Protein AF-M0QF63-F1 (afdb_monomer_lite)

Radius of gyration: 15.88 Å; chains: 1; bounding box: 36×26×44 Å

pLDDT: mean 94.8, std 3.93, range [77.81, 98.5]

Organism: NCBI:txid1223545

Sequence (107 aa):
MWVGMTATILSVLLHTWGAIVAARQNFGYRLPAISGGYPVRPAQRVKRAQTAGWLLSIVGVLGIGGAVWDTAPWWGLATAAVLFLLVNVVPSLAVTALHNRRELARG

Foldseek 3Di:
DVLLVVLLVLLLVLLLVLLLQLLVQLPLDADDQPDDDRPDHRDPSSVVSLVSSLVSLLSNLCVQLVVCCVPCVPVSVVSSVVSNCCSNRVSNNVSNVVSNVVSVVPD

Secondary structure (DSSP, 8-state):
-HHHHHHHHHHHHHHHHHHHHHHHHTTTSPPPSSSS--SSPPPHHHHHHHHHHHHHHHHHHHHHHGGGTTT-HHHHHHHHHHHHHHHHHHHHHHHHHHHHHHHHTT-

Structure (mmCIF, N/CA/C/O backbone):
data_AF-M0QF63-F1
#
_entry.id   AF-M0QF63-F1
#
loop_
_atom_site.group_PDB
_atom_site.id
_atom_site.type_symbol
_atom_site.label_atom_id
_atom_site.label_alt_id
_atom_site.label_comp_id
_atom_site.label_asym_id
_atom_site.label_entity_id
_atom_site.label_seq_id
_atom_site.pdbx_PDB_ins_code
_atom_site.Cartn_x
_atom_site.Cartn_y
_atom_site.Cartn_z
_atom_site.occupancy
_atom_site.B_iso_or_equiv
_atom_site.auth_seq_id
_atom_site.auth_comp_id
_atom_site.auth_asym_id
_atom_site.auth_atom_id
_atom_site.pdbx_PDB_model_num
ATOM 1 N N . MET A 1 1 ? 16.227 3.267 -10.192 1.00 89.06 1 MET A N 1
ATOM 2 C CA . MET A 1 1 ? 16.192 2.249 -9.118 1.00 89.06 1 MET A CA 1
ATOM 3 C C . MET A 1 1 ? 16.064 2.836 -7.705 1.00 89.06 1 MET A C 1
ATOM 5 O O . MET A 1 1 ? 15.003 2.660 -7.126 1.00 89.06 1 MET A O 1
ATOM 9 N N . TRP A 1 2 ? 17.049 3.565 -7.152 1.00 95.19 2 TRP A N 1
ATOM 10 C CA . TRP A 1 2 ? 16.998 4.078 -5.760 1.00 95.19 2 TRP A CA 1
ATOM 11 C C . TRP A 1 2 ? 15.764 4.926 -5.432 1.00 95.19 2 TRP A C 1
ATOM 13 O O . TRP A 1 2 ? 15.086 4.668 -4.444 1.00 95.19 2 TRP A O 1
ATOM 23 N N . VAL A 1 3 ? 15.419 5.880 -6.302 1.00 96.38 3 VAL A N 1
ATOM 24 C CA . VAL A 1 3 ? 14.196 6.691 -6.160 1.00 96.38 3 VAL A CA 1
ATOM 25 C C . VAL A 1 3 ? 12.948 5.804 -6.094 1.00 96.38 3 VAL A C 1
ATOM 27 O O . VAL A 1 3 ? 12.089 6.012 -5.241 1.00 96.38 3 VAL A O 1
ATOM 30 N N . GLY A 1 4 ? 12.879 4.775 -6.946 1.00 96.56 4 GLY A N 1
ATOM 31 C CA . GLY A 1 4 ? 11.770 3.820 -6.964 1.00 96.56 4 GLY A CA 1
ATOM 32 C C . GLY A 1 4 ? 11.689 2.986 -5.683 1.00 96.56 4 GLY A C 1
ATOM 33 O O . GLY A 1 4 ? 10.607 2.809 -5.128 1.00 96.56 4 GLY A O 1
ATOM 34 N N . MET A 1 5 ? 12.828 2.537 -5.151 1.00 97.25 5 MET A N 1
ATOM 35 C CA . MET A 1 5 ? 12.885 1.825 -3.869 1.00 97.25 5 MET A CA 1
ATOM 36 C C . MET A 1 5 ? 12.397 2.707 -2.715 1.00 97.25 5 MET A C 1
ATOM 38 O O . MET A 1 5 ? 11.511 2.299 -1.967 1.00 97.25 5 MET A O 1
ATOM 42 N N . THR A 1 6 ? 12.902 3.938 -2.607 1.00 98.19 6 THR A N 1
ATOM 43 C CA . THR A 1 6 ? 12.489 4.882 -1.558 1.00 98.19 6 THR A CA 1
ATOM 44 C C . THR A 1 6 ? 10.999 5.209 -1.648 1.00 98.19 6 THR A C 1
ATOM 46 O O . THR A 1 6 ? 10.297 5.160 -0.638 1.00 98.19 6 THR A O 1
ATOM 49 N N . ALA A 1 7 ? 10.486 5.481 -2.853 1.00 98.25 7 ALA A N 1
ATOM 50 C CA . ALA A 1 7 ? 9.062 5.731 -3.069 1.00 98.25 7 ALA A CA 1
ATOM 51 C C . ALA A 1 7 ? 8.203 4.515 -2.683 1.00 98.25 7 ALA A C 1
ATOM 53 O O . ALA A 1 7 ? 7.177 4.671 -2.023 1.00 98.25 7 ALA A O 1
ATOM 54 N N . THR A 1 8 ? 8.656 3.302 -3.012 1.00 98.06 8 THR A N 1
ATOM 55 C CA . THR A 1 8 ? 7.976 2.051 -2.647 1.00 98.06 8 THR A CA 1
ATOM 56 C C . THR A 1 8 ? 7.909 1.865 -1.131 1.00 98.06 8 THR A C 1
ATOM 58 O O . THR A 1 8 ? 6.840 1.580 -0.595 1.00 98.06 8 THR A O 1
ATOM 61 N N . ILE A 1 9 ? 9.018 2.086 -0.417 1.00 98.38 9 ILE A N 1
ATOM 62 C CA . ILE A 1 9 ? 9.059 1.989 1.051 1.00 98.38 9 ILE A CA 1
ATOM 63 C C . ILE A 1 9 ? 8.094 3.001 1.677 1.00 98.38 9 ILE A C 1
ATOM 65 O O . ILE A 1 9 ? 7.267 2.635 2.513 1.00 98.38 9 ILE A O 1
ATOM 69 N N . LEU A 1 10 ? 8.151 4.265 1.248 1.00 98.50 10 LEU A N 1
ATOM 70 C CA . LEU A 1 10 ? 7.254 5.308 1.750 1.00 98.50 10 LEU A CA 1
ATOM 71 C C . LEU A 1 10 ? 5.783 4.996 1.451 1.00 98.50 10 LEU A C 1
ATOM 73 O O . LEU A 1 10 ? 4.927 5.210 2.308 1.00 98.50 10 LEU A O 1
ATOM 77 N N . SER A 1 11 ? 5.489 4.446 0.272 1.00 98.38 11 SER A N 1
ATOM 78 C CA . SER A 1 11 ? 4.147 3.998 -0.096 1.00 98.38 11 SER A CA 1
ATOM 79 C C . SER A 1 11 ? 3.620 2.937 0.874 1.00 98.38 11 SER A C 1
ATOM 81 O O . SER A 1 11 ? 2.556 3.123 1.470 1.00 98.38 11 SER A O 1
ATOM 83 N N . VAL A 1 12 ? 4.403 1.881 1.130 1.00 98.50 12 VAL A N 1
ATOM 84 C CA . VAL A 1 12 ? 4.049 0.826 2.094 1.00 98.50 12 VAL A CA 1
ATOM 85 C C . VAL A 1 12 ? 3.812 1.409 3.487 1.00 98.50 12 VAL A C 1
ATOM 87 O O . VAL A 1 12 ? 2.820 1.063 4.134 1.00 98.50 12 VAL A O 1
ATOM 90 N N . LEU A 1 13 ? 4.676 2.318 3.948 1.00 98.50 13 LEU A N 1
ATOM 91 C CA . LEU A 1 13 ? 4.530 2.963 5.255 1.00 98.50 13 LEU A CA 1
ATOM 92 C C . LEU A 1 13 ? 3.233 3.774 5.349 1.00 98.50 13 LEU A C 1
ATOM 94 O O . LEU A 1 13 ? 2.529 3.677 6.354 1.00 98.50 13 LEU A O 1
ATOM 98 N N . LEU A 1 14 ? 2.879 4.530 4.308 1.00 98.44 14 LEU A N 1
ATOM 99 C CA . LEU A 1 14 ? 1.655 5.333 4.279 1.00 98.44 14 LEU A CA 1
ATOM 100 C C . LEU A 1 14 ? 0.388 4.476 4.218 1.00 98.44 14 LEU A C 1
ATOM 102 O O . LEU A 1 14 ? -0.556 4.752 4.963 1.00 98.44 14 LEU A O 1
ATOM 106 N N . HIS A 1 15 ? 0.370 3.422 3.396 1.00 98.06 15 HIS A N 1
ATOM 107 C CA . HIS A 1 15 ? -0.742 2.469 3.356 1.00 98.06 15 HIS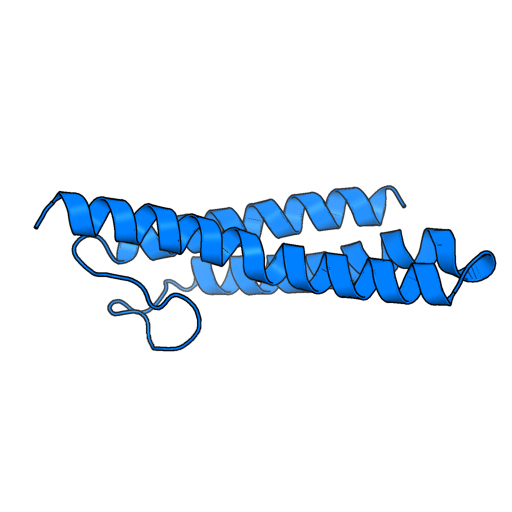 A CA 1
ATOM 108 C C . HIS A 1 15 ? -0.918 1.772 4.709 1.00 98.06 15 HIS A C 1
ATOM 110 O O . HIS A 1 15 ? -2.031 1.718 5.238 1.00 98.06 15 HIS A O 1
ATOM 116 N N . THR A 1 16 ? 0.184 1.318 5.316 1.00 98.38 16 THR A N 1
ATOM 117 C CA . THR A 1 16 ? 0.181 0.681 6.641 1.00 98.38 16 THR A CA 1
ATOM 118 C C . THR A 1 16 ? -0.325 1.641 7.712 1.00 98.38 16 THR A C 1
ATOM 120 O O . THR A 1 16 ? -1.234 1.308 8.471 1.00 98.38 16 THR A O 1
ATOM 123 N N . TRP A 1 17 ? 0.217 2.860 7.765 1.00 98.38 17 TRP A N 1
ATOM 124 C CA . TRP A 1 17 ? -0.192 3.872 8.736 1.00 98.38 17 TRP A CA 1
ATOM 125 C C . TRP A 1 17 ? -1.667 4.246 8.572 1.00 98.38 17 TRP A C 1
ATOM 127 O O . TRP A 1 17 ? -2.413 4.263 9.553 1.00 98.38 17 TRP A O 1
ATOM 137 N N . GLY A 1 18 ? -2.114 4.480 7.335 1.00 96.94 18 GLY A N 1
ATOM 138 C CA . GLY A 1 18 ? -3.510 4.769 7.025 1.00 96.94 18 GLY A CA 1
ATOM 139 C C . GLY A 1 18 ? -4.441 3.646 7.483 1.00 96.94 18 GLY A C 1
ATOM 140 O O . GLY A 1 18 ? -5.451 3.920 8.134 1.00 96.94 18 GLY A O 1
ATOM 141 N N . ALA A 1 19 ? -4.078 2.391 7.212 1.00 96.31 19 ALA A N 1
ATOM 142 C CA . ALA A 1 19 ? -4.836 1.222 7.648 1.00 96.31 19 ALA A CA 1
ATOM 143 C C . ALA A 1 19 ? -4.874 1.087 9.180 1.00 96.31 19 ALA A C 1
ATOM 145 O O . ALA A 1 19 ? -5.937 0.834 9.742 1.00 96.31 19 ALA A O 1
ATOM 146 N N . ILE A 1 20 ? -3.757 1.328 9.880 1.00 97.25 20 ILE A N 1
ATOM 147 C CA . ILE A 1 20 ? -3.703 1.293 11.353 1.00 97.25 20 ILE A CA 1
ATOM 148 C C . ILE A 1 20 ? -4.615 2.364 11.953 1.00 97.25 20 ILE A C 1
ATOM 150 O O . ILE A 1 20 ? -5.357 2.089 12.896 1.00 97.25 20 ILE A O 1
ATOM 154 N N . VAL A 1 21 ? -4.575 3.589 11.423 1.00 96.44 21 VAL A N 1
ATOM 155 C CA . VAL A 1 21 ? -5.437 4.677 11.898 1.00 96.44 21 VAL A CA 1
ATOM 156 C C . VAL A 1 21 ? -6.907 4.345 11.647 1.00 96.44 21 VAL A C 1
ATOM 158 O O . VAL A 1 21 ? -7.717 4.531 12.553 1.00 96.44 21 VAL A O 1
ATOM 161 N N . ALA A 1 22 ? -7.252 3.816 10.471 1.00 95.38 22 ALA A N 1
ATOM 162 C CA . ALA A 1 22 ? -8.615 3.388 10.167 1.00 95.38 22 ALA A CA 1
ATOM 163 C C . ALA A 1 22 ? -9.091 2.271 11.111 1.00 95.38 22 ALA A C 1
ATOM 165 O O . ALA A 1 22 ? -10.205 2.342 11.626 1.00 95.38 22 ALA A O 1
ATOM 166 N N . ALA A 1 23 ? -8.240 1.284 11.399 1.00 95.19 23 ALA A N 1
ATOM 167 C CA . ALA A 1 23 ? -8.557 0.198 12.320 1.00 95.19 23 ALA A CA 1
ATOM 168 C C . ALA A 1 23 ? -8.786 0.689 13.751 1.00 95.19 23 ALA A C 1
ATOM 170 O O . ALA A 1 23 ? -9.791 0.350 14.369 1.00 95.19 23 ALA A O 1
ATOM 171 N N . ARG A 1 24 ? -7.926 1.584 14.249 1.00 94.75 24 ARG A N 1
ATOM 172 C CA . ARG A 1 24 ? -8.109 2.217 15.566 1.00 94.75 24 ARG A CA 1
ATOM 173 C C . ARG A 1 24 ? -9.411 3.013 15.663 1.00 94.75 24 ARG A C 1
ATOM 175 O O . ARG A 1 24 ? -10.021 3.039 16.723 1.00 94.75 24 ARG A O 1
ATOM 182 N N . GLN A 1 25 ? -9.839 3.650 14.574 1.00 94.56 25 GLN A N 1
ATOM 183 C CA . GLN A 1 25 ? -11.110 4.383 14.515 1.00 94.56 25 GLN A CA 1
ATOM 184 C C . GLN A 1 25 ? -12.343 3.472 14.511 1.00 94.56 25 GLN A C 1
ATOM 186 O O . GLN A 1 25 ? -13.438 3.950 14.779 1.00 94.56 25 GLN A O 1
ATOM 191 N N . ASN A 1 26 ? -12.169 2.185 14.217 1.00 94.56 26 ASN A N 1
ATOM 192 C CA . ASN A 1 26 ? -13.232 1.185 14.149 1.00 94.56 26 ASN A CA 1
ATOM 193 C C . ASN A 1 26 ? -13.058 0.113 15.238 1.00 94.56 26 ASN A C 1
ATOM 195 O O . ASN A 1 26 ? -13.403 -1.050 15.038 1.00 94.56 26 ASN A O 1
ATOM 199 N N . PHE A 1 27 ? -12.492 0.485 16.387 1.00 92.25 27 PHE A N 1
ATOM 200 C CA . PHE A 1 27 ? -12.409 -0.410 17.538 1.00 92.25 27 PHE A CA 1
ATOM 201 C C . PHE A 1 27 ? -13.807 -0.892 17.951 1.00 92.25 27 PHE A C 1
ATOM 203 O O . PHE A 1 27 ? -14.749 -0.100 17.968 1.00 92.25 27 PHE A O 1
ATOM 210 N N . GLY A 1 28 ? -13.944 -2.184 18.262 1.00 92.00 28 GLY A N 1
ATOM 211 C CA . GLY A 1 28 ? -15.237 -2.811 18.559 1.00 92.00 28 GLY A CA 1
ATOM 212 C C . GLY A 1 28 ? -16.066 -3.187 17.325 1.00 92.00 28 GLY A C 1
ATOM 213 O O . GLY A 1 28 ? -17.121 -3.798 17.466 1.00 92.00 28 GLY A O 1
ATOM 214 N N . TYR A 1 29 ? -15.589 -2.881 16.115 1.00 92.00 29 TYR A N 1
ATOM 215 C CA . TYR A 1 29 ? -16.217 -3.300 14.865 1.00 92.00 29 TYR A CA 1
ATOM 216 C C . TYR A 1 29 ? -15.237 -4.072 13.982 1.00 92.00 29 TYR A C 1
ATOM 218 O O . TYR A 1 29 ? -14.033 -3.799 13.949 1.00 92.00 29 TYR A O 1
ATOM 226 N N . ARG A 1 30 ? -15.767 -5.018 13.201 1.00 93.12 30 ARG A N 1
ATOM 227 C CA . ARG A 1 30 ? -14.998 -5.669 12.136 1.00 93.12 30 ARG A CA 1
ATOM 228 C C . ARG A 1 30 ? -14.915 -4.764 10.915 1.00 93.12 30 ARG A C 1
ATOM 230 O O . ARG A 1 30 ? -15.876 -4.091 10.550 1.00 93.12 30 ARG A O 1
ATOM 237 N N . LEU A 1 31 ? -13.761 -4.793 10.266 1.00 93.44 31 LEU A N 1
ATOM 238 C CA . LEU A 1 31 ? -13.506 -4.081 9.024 1.00 93.44 31 LEU A CA 1
ATOM 239 C C . LEU A 1 31 ? -13.782 -4.972 7.807 1.00 93.44 31 LEU A C 1
ATOM 241 O O . LEU A 1 31 ? -13.463 -6.167 7.851 1.00 93.44 31 LEU A O 1
ATOM 245 N N . PRO A 1 32 ? -14.293 -4.408 6.698 1.00 90.56 32 PRO A N 1
ATOM 246 C CA . PRO A 1 32 ? -14.349 -5.116 5.426 1.00 90.56 32 PRO A CA 1
ATOM 247 C C . PRO A 1 32 ? -12.931 -5.421 4.923 1.00 90.56 32 PRO A C 1
ATOM 249 O O . PRO A 1 32 ? -12.069 -4.545 4.907 1.00 90.56 32 PRO A O 1
ATOM 252 N N . ALA A 1 33 ? -12.683 -6.667 4.511 1.00 85.56 33 ALA A N 1
ATOM 253 C CA . ALA A 1 33 ? -11.364 -7.082 4.029 1.00 85.56 33 ALA A CA 1
ATOM 254 C C . ALA A 1 33 ? -11.080 -6.609 2.595 1.00 85.56 33 ALA A C 1
ATOM 256 O O . ALA A 1 33 ? -9.971 -6.179 2.308 1.00 85.56 33 ALA A O 1
ATOM 257 N N . ILE A 1 34 ? -12.072 -6.684 1.702 1.00 79.81 34 ILE A N 1
ATOM 258 C CA . ILE A 1 34 ? -11.891 -6.411 0.265 1.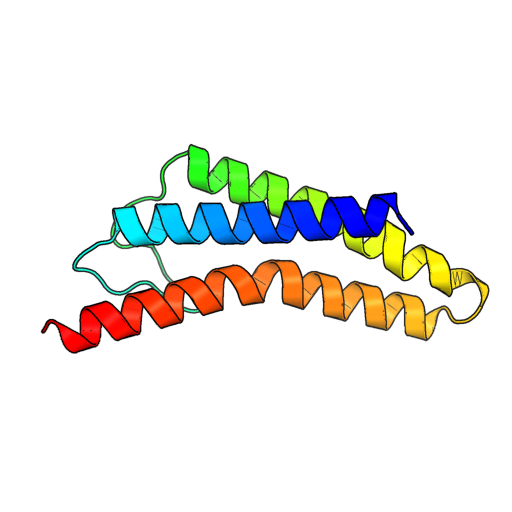00 79.81 34 ILE A CA 1
ATOM 259 C C . ILE A 1 34 ? -12.838 -5.305 -0.197 1.00 79.81 34 ILE A C 1
ATOM 261 O O . ILE A 1 34 ? -12.406 -4.317 -0.783 1.00 79.81 34 ILE A O 1
ATOM 265 N N . SER A 1 35 ? -14.131 -5.457 0.083 1.00 83.56 35 SER A N 1
ATOM 266 C CA . SER A 1 35 ? -15.171 -4.518 -0.325 1.00 83.56 35 SER A CA 1
ATOM 267 C C . SER A 1 35 ? -16.160 -4.272 0.812 1.00 83.56 35 SER A C 1
ATOM 269 O O . SER A 1 35 ? -16.353 -5.119 1.685 1.00 83.56 35 SER A O 1
ATOM 271 N N . GLY A 1 36 ? -16.766 -3.084 0.812 1.00 84.25 36 GLY A N 1
ATOM 272 C CA . GLY A 1 36 ? -17.709 -2.640 1.838 1.00 84.25 36 GLY A CA 1
ATOM 273 C C . GLY A 1 36 ? -17.330 -1.290 2.444 1.00 84.25 36 GLY A C 1
ATOM 274 O O . GLY A 1 36 ? -16.197 -0.822 2.329 1.00 84.25 36 GLY A O 1
ATOM 275 N N . GLY A 1 37 ? -18.303 -0.641 3.080 1.00 86.12 37 GLY A N 1
ATOM 276 C CA . GLY A 1 37 ? -18.071 0.594 3.823 1.00 86.12 37 GLY A CA 1
ATOM 277 C C . GLY A 1 37 ? -17.427 0.316 5.179 1.00 86.12 37 GLY A C 1
ATOM 278 O O . GLY A 1 37 ? -17.756 -0.666 5.842 1.00 86.12 37 GLY A O 1
ATOM 279 N N . TYR A 1 38 ? -16.533 1.204 5.614 1.00 87.69 38 TYR A N 1
ATOM 280 C CA . TYR A 1 38 ? -16.108 1.214 7.011 1.00 87.69 38 TYR A CA 1
ATOM 281 C C . TYR A 1 38 ? -17.307 1.566 7.910 1.00 87.69 38 TYR A C 1
ATOM 283 O O . TYR A 1 38 ? -18.032 2.507 7.569 1.00 87.69 38 TYR A O 1
ATOM 291 N N . PRO A 1 39 ? -17.489 0.884 9.059 1.00 89.25 39 PRO A N 1
ATOM 292 C CA . PRO A 1 39 ? -18.510 1.238 10.050 1.00 89.25 39 PRO A CA 1
ATOM 293 C C . PRO A 1 39 ? -18.425 2.709 10.481 1.00 89.25 39 PRO A C 1
ATOM 295 O O . PRO A 1 39 ? -19.432 3.409 10.562 1.00 89.25 39 PRO A O 1
ATOM 298 N N . VAL A 1 40 ? -17.200 3.202 10.679 1.00 91.62 40 VAL A N 1
ATOM 299 C CA . VAL A 1 40 ? -16.888 4.606 10.947 1.00 91.62 40 VAL A CA 1
ATOM 300 C C . VAL A 1 40 ? -16.194 5.212 9.733 1.00 91.62 40 VAL A C 1
ATOM 302 O O . VAL A 1 40 ? -15.188 4.690 9.245 1.00 91.62 40 VAL A O 1
ATOM 305 N N . ARG A 1 41 ? -16.701 6.359 9.258 1.00 90.00 41 ARG A N 1
ATOM 306 C CA . ARG A 1 41 ? -16.122 7.072 8.109 1.00 90.00 41 ARG A CA 1
ATOM 307 C C . ARG A 1 41 ? -14.632 7.376 8.350 1.00 90.00 41 ARG A C 1
ATOM 309 O O . ARG A 1 41 ? -14.308 8.012 9.355 1.00 90.00 41 ARG A O 1
ATOM 316 N N . PRO A 1 42 ? -13.727 7.005 7.422 1.00 88.50 42 PRO A N 1
ATOM 317 C CA . PRO A 1 42 ? -12.302 7.268 7.584 1.00 88.50 42 PRO A CA 1
ATOM 318 C C . PRO A 1 42 ? -12.012 8.765 7.683 1.00 88.50 42 PRO A C 1
ATOM 320 O O . PRO A 1 42 ? -12.498 9.556 6.866 1.00 88.50 42 PRO A O 1
ATOM 323 N N . ALA A 1 43 ? -11.170 9.154 8.643 1.00 92.19 43 ALA A N 1
ATOM 324 C CA . ALA A 1 43 ? -10.732 10.542 8.757 1.00 92.19 43 ALA A CA 1
ATOM 325 C C . ALA A 1 43 ? -9.978 11.009 7.502 1.00 92.19 43 ALA A C 1
ATOM 327 O O . ALA A 1 43 ? -9.290 10.231 6.839 1.00 92.19 43 ALA A O 1
ATOM 328 N N . GLN A 1 44 ? -10.017 12.315 7.225 1.00 95.56 44 GLN A N 1
ATOM 329 C CA . GLN A 1 44 ? -9.376 12.896 6.039 1.00 95.56 44 GLN A CA 1
ATOM 330 C C . GLN A 1 44 ? -7.878 12.574 5.942 1.00 95.56 44 GLN A C 1
ATOM 332 O O . GLN A 1 44 ? -7.356 12.361 4.851 1.00 95.56 44 GLN A O 1
ATOM 337 N N . ARG A 1 45 ? -7.186 12.471 7.084 1.00 94.12 45 ARG A N 1
ATOM 338 C CA . ARG A 1 45 ? -5.775 12.061 7.141 1.00 94.12 45 ARG A CA 1
ATOM 339 C C . ARG A 1 45 ? -5.531 10.644 6.609 1.00 94.12 45 ARG A C 1
ATOM 341 O O . ARG A 1 45 ? -4.515 10.425 5.964 1.00 94.12 45 ARG A O 1
ATOM 348 N N . VAL A 1 46 ? -6.468 9.713 6.825 1.00 94.88 46 VAL A N 1
ATOM 349 C CA . VAL A 1 46 ? -6.392 8.348 6.279 1.00 94.88 46 VAL A CA 1
ATOM 350 C C . VAL A 1 46 ? -6.488 8.416 4.764 1.00 94.88 46 VAL A C 1
ATOM 352 O O . VAL A 1 46 ? -5.629 7.876 4.081 1.00 94.88 46 VAL A O 1
ATOM 355 N N . LYS A 1 47 ? -7.476 9.151 4.236 1.00 94.88 47 LYS A N 1
ATOM 356 C CA . LYS A 1 47 ? -7.639 9.332 2.788 1.00 94.88 47 LYS A CA 1
ATOM 357 C C . LYS A 1 47 ? -6.388 9.938 2.154 1.00 94.88 47 LYS A C 1
ATOM 359 O O . LYS A 1 47 ? -5.882 9.392 1.186 1.00 94.88 47 LYS A O 1
ATOM 364 N N . ARG A 1 48 ? -5.841 11.007 2.746 1.00 97.31 48 ARG A N 1
ATOM 365 C CA . ARG A 1 48 ? -4.607 11.651 2.266 1.00 97.31 48 ARG A CA 1
ATOM 366 C C . ARG A 1 48 ? -3.415 10.698 2.262 1.00 97.31 48 ARG A C 1
ATOM 368 O O . ARG A 1 48 ? -2.689 10.673 1.278 1.00 97.31 48 ARG A O 1
ATOM 375 N N . ALA A 1 49 ? -3.229 9.908 3.321 1.00 96.56 49 ALA A N 1
ATOM 376 C CA . ALA A 1 49 ? -2.152 8.922 3.366 1.00 96.56 49 ALA A CA 1
ATOM 377 C C . ALA A 1 49 ? -2.330 7.824 2.312 1.00 96.56 49 ALA A C 1
ATOM 379 O O . ALA A 1 49 ? -1.363 7.483 1.645 1.00 96.56 49 ALA A O 1
ATOM 380 N N . GLN A 1 50 ? -3.553 7.326 2.105 1.00 96.19 50 GLN A N 1
ATOM 381 C CA . GLN A 1 50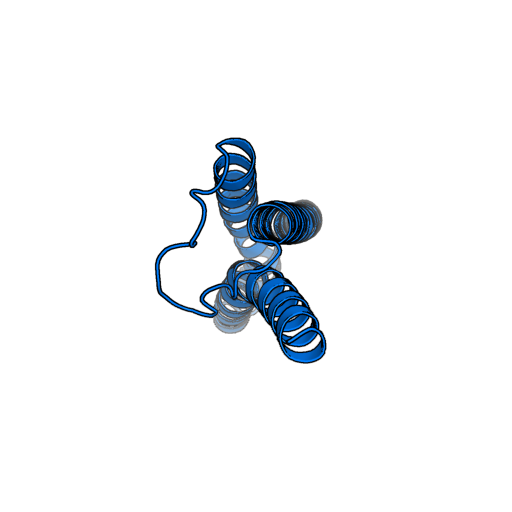 ? -3.837 6.332 1.065 1.00 96.19 50 GLN A CA 1
ATOM 382 C C . GLN A 1 50 ? -3.583 6.895 -0.341 1.00 96.19 50 GLN A C 1
ATOM 384 O O . GLN A 1 50 ? -2.936 6.240 -1.150 1.00 96.19 50 GLN A O 1
ATOM 389 N N . THR A 1 51 ? -4.012 8.130 -0.624 1.00 97.88 51 THR A N 1
ATOM 390 C CA . THR A 1 51 ? -3.734 8.803 -1.904 1.00 97.88 51 THR A CA 1
ATOM 391 C C . THR A 1 51 ? -2.237 9.040 -2.104 1.00 97.88 51 THR A C 1
ATOM 393 O O . THR A 1 51 ? -1.714 8.748 -3.175 1.00 97.88 51 THR A O 1
ATOM 396 N N . ALA A 1 52 ? -1.526 9.537 -1.090 1.00 98.25 52 ALA A N 1
ATOM 397 C CA . ALA A 1 52 ? -0.085 9.758 -1.178 1.00 98.25 52 ALA A CA 1
ATOM 398 C C . ALA A 1 52 ? 0.683 8.436 -1.351 1.00 98.25 52 ALA A C 1
ATOM 400 O O . ALA A 1 52 ? 1.583 8.360 -2.184 1.00 98.25 52 ALA A O 1
ATOM 401 N N . GLY A 1 53 ? 0.287 7.385 -0.626 1.00 98.06 53 GLY A N 1
ATOM 402 C CA . GLY A 1 53 ? 0.823 6.037 -0.789 1.00 98.06 53 GLY A CA 1
ATOM 403 C C . GLY A 1 53 ? 0.604 5.506 -2.203 1.00 98.06 53 GLY A C 1
ATOM 404 O O . GLY A 1 53 ? 1.559 5.065 -2.839 1.00 98.06 53 GLY A O 1
ATOM 405 N N . TRP A 1 54 ? -0.608 5.656 -2.739 1.00 98.19 54 TRP A N 1
ATOM 406 C CA . TRP A 1 54 ? -0.942 5.247 -4.101 1.00 98.19 54 TRP A CA 1
ATOM 407 C C . TRP A 1 54 ? -0.087 5.978 -5.146 1.00 98.19 54 TRP A C 1
ATOM 409 O O . TRP A 1 54 ? 0.533 5.328 -5.986 1.00 98.19 54 TRP A O 1
ATOM 419 N N . LEU A 1 55 ? 0.046 7.307 -5.053 1.00 98.44 55 LEU A N 1
ATOM 420 C CA . LEU A 1 55 ? 0.897 8.092 -5.958 1.00 98.44 55 LEU A CA 1
ATOM 421 C C . LEU A 1 55 ? 2.368 7.661 -5.888 1.00 98.44 55 LEU A C 1
ATOM 423 O O . LEU A 1 55 ? 3.017 7.484 -6.918 1.00 98.44 55 LEU A O 1
ATOM 427 N N . LEU A 1 56 ? 2.893 7.443 -4.681 1.00 98.44 56 LEU A N 1
ATOM 428 C CA . LEU A 1 56 ? 4.260 6.957 -4.496 1.00 98.44 56 LEU A CA 1
ATOM 429 C C . LEU A 1 56 ? 4.450 5.532 -5.020 1.00 98.44 56 LEU A C 1
ATOM 431 O O . LEU A 1 56 ? 5.534 5.219 -5.507 1.00 98.44 56 LEU A O 1
ATOM 435 N N . SER A 1 57 ? 3.417 4.685 -4.981 1.00 98.19 57 SER A N 1
ATOM 436 C CA . SER A 1 57 ? 3.486 3.344 -5.565 1.00 98.19 57 SER A CA 1
ATOM 437 C C . SER A 1 57 ? 3.711 3.409 -7.078 1.00 98.19 57 SER A C 1
ATOM 439 O O . SER A 1 57 ? 4.529 2.652 -7.587 1.00 98.19 57 SER A O 1
ATOM 441 N N . ILE A 1 58 ? 3.094 4.370 -7.781 1.00 98.00 58 ILE A N 1
ATOM 442 C CA . ILE A 1 58 ? 3.299 4.589 -9.224 1.00 98.00 58 ILE A CA 1
ATOM 443 C C . ILE A 1 58 ? 4.758 4.966 -9.500 1.00 98.00 58 ILE A C 1
ATOM 445 O O . ILE A 1 58 ? 5.414 4.359 -10.345 1.00 98.00 58 ILE A O 1
ATOM 449 N N . VAL A 1 59 ? 5.295 5.929 -8.745 1.00 98.12 59 VAL A N 1
ATOM 450 C CA . VAL A 1 59 ? 6.710 6.327 -8.849 1.00 98.12 59 VAL A CA 1
ATOM 451 C C . VAL A 1 59 ? 7.632 5.139 -8.555 1.00 98.12 59 VAL A C 1
ATOM 453 O O . VAL A 1 59 ? 8.624 4.925 -9.253 1.00 98.12 59 VAL A O 1
ATOM 456 N N . GLY A 1 60 ? 7.285 4.341 -7.544 1.00 97.44 60 GLY A N 1
ATOM 457 C CA . GLY A 1 60 ? 8.013 3.147 -7.137 1.00 97.44 60 GLY A CA 1
ATOM 458 C C . GLY A 1 60 ? 8.122 2.110 -8.247 1.00 97.44 60 GLY A C 1
ATOM 459 O O . GLY A 1 60 ? 9.228 1.720 -8.628 1.00 97.44 60 GLY A O 1
ATOM 460 N N . VAL A 1 61 ? 6.981 1.705 -8.808 1.00 97.25 61 VAL A N 1
ATOM 461 C CA . VAL A 1 61 ? 6.924 0.641 -9.816 1.00 97.25 61 VAL A CA 1
ATOM 462 C C . VAL A 1 61 ? 7.533 1.061 -11.143 1.00 97.25 61 VAL A C 1
ATOM 464 O O . VAL A 1 61 ? 8.228 0.255 -11.752 1.00 97.25 61 VAL A O 1
ATOM 467 N N . LEU A 1 62 ? 7.375 2.324 -11.554 1.00 96.00 62 LEU A N 1
ATOM 468 C CA . LEU A 1 62 ? 8.058 2.849 -12.738 1.00 96.00 62 LEU A CA 1
ATOM 469 C C . LEU A 1 62 ? 9.575 2.907 -12.522 1.00 96.00 62 LEU A C 1
ATOM 471 O O . LEU A 1 62 ? 10.342 2.517 -13.397 1.00 96.00 62 LEU A O 1
ATOM 475 N N . GLY A 1 63 ? 10.025 3.334 -11.339 1.00 95.94 63 GLY A N 1
ATOM 476 C CA . GLY A 1 63 ? 11.450 3.439 -11.025 1.00 95.94 63 GLY A CA 1
ATOM 477 C C . GLY A 1 63 ? 12.175 2.096 -10.860 1.00 95.94 63 GLY A C 1
ATOM 478 O O . GLY A 1 63 ? 13.399 2.052 -11.037 1.00 95.94 63 GLY A O 1
ATOM 479 N N . ILE A 1 64 ? 11.454 1.030 -10.492 1.00 94.56 64 ILE A N 1
ATOM 480 C CA . ILE A 1 64 ? 11.979 -0.340 -10.372 1.00 94.56 64 ILE A CA 1
ATOM 481 C C . ILE A 1 64 ? 11.814 -1.098 -11.693 1.00 94.56 64 ILE A C 1
ATOM 483 O O . ILE A 1 64 ? 12.800 -1.600 -12.221 1.00 94.56 64 ILE A O 1
ATOM 487 N N . GLY A 1 65 ? 10.604 -1.138 -12.259 1.00 93.00 65 GLY A N 1
ATOM 488 C CA . GLY A 1 65 ? 10.331 -1.810 -13.533 1.00 93.00 65 GLY A CA 1
ATOM 489 C C . GLY A 1 65 ? 11.112 -1.199 -14.696 1.00 93.00 65 GLY A C 1
ATOM 490 O O . GLY A 1 65 ? 11.646 -1.927 -15.526 1.00 93.00 65 GLY A O 1
ATOM 491 N N . GLY A 1 66 ? 11.279 0.128 -14.699 1.00 93.75 66 GLY A N 1
ATOM 492 C CA . GLY A 1 66 ? 12.104 0.831 -15.680 1.00 93.75 66 GLY A CA 1
ATOM 493 C C . GLY A 1 66 ? 13.584 0.440 -15.632 1.00 93.75 66 GLY A C 1
ATOM 494 O O . GLY A 1 66 ? 14.249 0.466 -16.657 1.00 93.75 66 GLY A O 1
ATOM 495 N N . ALA A 1 67 ? 14.107 0.010 -14.477 1.00 92.94 67 ALA A N 1
ATOM 496 C CA . ALA A 1 67 ? 15.519 -0.365 -14.347 1.00 92.94 67 ALA A CA 1
ATOM 497 C C . ALA A 1 67 ? 15.881 -1.666 -15.088 1.00 92.94 67 ALA A C 1
ATOM 499 O O . ALA A 1 67 ? 17.054 -1.915 -15.344 1.00 92.94 67 ALA A O 1
ATOM 500 N N . VAL A 1 68 ? 14.886 -2.492 -15.412 1.00 91.31 68 VAL A N 1
ATOM 501 C CA . VAL A 1 68 ? 15.052 -3.760 -16.141 1.00 91.31 68 VAL A CA 1
ATOM 502 C C . VAL A 1 68 ? 14.358 -3.730 -17.507 1.00 91.31 68 VAL A C 1
ATOM 504 O O . VAL A 1 68 ? 14.309 -4.742 -18.199 1.00 91.31 68 VAL A O 1
ATOM 507 N N . TRP A 1 69 ? 13.809 -2.578 -17.899 1.00 93.44 69 TRP A N 1
ATOM 508 C CA . TRP A 1 69 ? 13.007 -2.439 -19.111 1.00 93.44 69 TRP A CA 1
ATOM 509 C C . TRP A 1 69 ? 13.828 -2.670 -20.382 1.00 93.44 69 TRP A C 1
ATOM 511 O O . TRP A 1 69 ? 13.410 -3.440 -21.242 1.00 93.44 69 TRP A O 1
ATOM 521 N N . ASP A 1 70 ? 15.013 -2.061 -20.465 1.00 92.62 70 ASP A N 1
ATOM 522 C CA . ASP A 1 70 ? 15.849 -2.097 -21.672 1.00 92.62 70 ASP A CA 1
ATOM 523 C C . ASP A 1 70 ? 16.457 -3.482 -21.936 1.00 92.62 70 ASP A C 1
ATOM 525 O O . ASP A 1 70 ? 16.731 -3.839 -23.079 1.00 92.62 70 ASP A O 1
ATOM 529 N N . THR A 1 71 ? 16.661 -4.279 -20.885 1.00 94.25 71 THR A N 1
ATOM 530 C CA . THR A 1 71 ? 17.254 -5.620 -20.985 1.00 94.25 71 THR A CA 1
ATOM 531 C C . THR A 1 71 ? 16.207 -6.726 -21.042 1.00 94.25 71 THR A C 1
ATOM 533 O O . THR A 1 71 ? 16.438 -7.767 -21.655 1.00 94.25 71 THR A O 1
ATOM 536 N N . ALA A 1 72 ? 15.059 -6.529 -20.395 1.00 94.94 72 ALA A N 1
ATOM 537 C CA . ALA A 1 72 ? 14.048 -7.555 -20.209 1.00 94.94 72 ALA A CA 1
ATOM 538 C C . ALA A 1 72 ? 12.650 -6.929 -20.011 1.00 94.94 72 ALA A C 1
ATOM 540 O O . ALA A 1 72 ? 12.095 -6.968 -18.907 1.00 94.94 72 ALA A O 1
ATOM 541 N N . PRO A 1 73 ? 12.027 -6.385 -21.071 1.00 94.31 73 PRO A N 1
ATOM 542 C CA . PRO A 1 73 ? 10.821 -5.560 -20.954 1.00 94.31 73 PRO A CA 1
ATOM 543 C C . PRO A 1 73 ? 9.636 -6.308 -20.331 1.00 94.31 73 PRO A C 1
ATOM 545 O O . PRO A 1 73 ? 8.917 -5.757 -19.497 1.00 94.31 73 PRO A O 1
ATOM 548 N N . TRP A 1 74 ? 9.468 -7.597 -20.649 1.00 96.81 74 TRP A N 1
ATOM 549 C CA . TRP A 1 74 ? 8.420 -8.425 -20.043 1.00 96.81 74 TRP A CA 1
ATOM 550 C C . TRP A 1 74 ? 8.625 -8.643 -18.544 1.00 96.81 74 TRP A C 1
ATOM 552 O O . TRP A 1 74 ? 7.659 -8.604 -17.783 1.00 96.81 74 TRP A O 1
ATOM 562 N N . TRP A 1 75 ? 9.875 -8.796 -18.101 1.00 95.50 75 TRP A N 1
ATOM 563 C CA . TRP A 1 75 ? 10.198 -8.875 -16.678 1.00 95.50 75 TRP A CA 1
ATOM 564 C C . TRP A 1 75 ? 10.006 -7.529 -15.978 1.00 95.50 75 TRP A C 1
ATOM 566 O O . TRP A 1 75 ? 9.510 -7.508 -14.852 1.00 95.50 75 TRP A O 1
ATOM 576 N N . GLY A 1 76 ? 10.313 -6.411 -16.641 1.00 95.00 76 GLY A N 1
ATOM 577 C CA . GLY A 1 76 ? 10.010 -5.072 -16.131 1.00 95.00 76 GLY A CA 1
ATOM 578 C C . GLY A 1 76 ? 8.519 -4.842 -15.928 1.00 95.00 76 GLY A C 1
ATOM 579 O O . GLY A 1 76 ? 8.108 -4.407 -14.850 1.00 95.00 76 GLY A O 1
ATOM 580 N N . LEU A 1 77 ? 7.702 -5.218 -16.914 1.00 96.06 77 LEU A N 1
ATOM 581 C CA . LEU A 1 77 ? 6.247 -5.132 -16.823 1.00 96.06 77 LEU A CA 1
ATOM 582 C C . LEU A 1 77 ? 5.689 -6.029 -15.708 1.00 96.06 77 LEU A C 1
ATOM 584 O O . LEU A 1 77 ? 4.914 -5.560 -14.875 1.00 96.06 77 LEU A O 1
ATOM 588 N N . ALA A 1 78 ? 6.109 -7.298 -15.658 1.00 96.31 78 ALA A N 1
ATOM 589 C CA . ALA A 1 78 ? 5.672 -8.242 -14.631 1.00 96.31 78 ALA A CA 1
ATOM 590 C C . ALA A 1 78 ? 6.056 -7.762 -13.222 1.00 96.31 78 ALA A C 1
ATOM 592 O O . ALA A 1 78 ? 5.226 -7.770 -12.312 1.00 96.31 78 ALA A O 1
ATOM 593 N N . THR A 1 79 ? 7.287 -7.273 -13.054 1.00 94.19 79 THR A N 1
ATOM 594 C CA . THR A 1 79 ? 7.783 -6.730 -11.783 1.00 94.19 79 THR A CA 1
ATOM 595 C C . THR A 1 79 ? 6.976 -5.509 -11.355 1.00 94.19 79 THR A C 1
ATOM 597 O O . THR A 1 79 ? 6.540 -5.440 -10.207 1.00 94.19 79 THR A O 1
ATOM 600 N N . ALA A 1 80 ? 6.723 -4.568 -12.269 1.00 95.88 80 ALA A N 1
ATOM 601 C CA . ALA A 1 80 ? 5.919 -3.386 -11.979 1.00 95.88 80 ALA A CA 1
ATOM 602 C C . ALA A 1 80 ? 4.488 -3.759 -11.567 1.00 95.88 80 ALA A C 1
ATOM 604 O O . ALA A 1 80 ? 3.993 -3.249 -10.563 1.00 95.88 80 ALA A O 1
ATOM 605 N N . ALA A 1 81 ? 3.847 -4.684 -12.288 1.00 97.25 81 ALA A N 1
ATOM 606 C CA . ALA A 1 81 ? 2.487 -5.131 -11.996 1.00 97.25 81 ALA A CA 1
ATOM 607 C C . ALA A 1 81 ? 2.379 -5.819 -10.625 1.00 97.25 81 ALA A C 1
ATOM 609 O O . ALA A 1 81 ? 1.505 -5.475 -9.825 1.00 97.25 81 ALA A O 1
ATOM 610 N N . VAL A 1 82 ? 3.289 -6.752 -10.326 1.00 97.56 82 VAL A N 1
ATOM 611 C CA . VAL A 1 82 ? 3.311 -7.468 -9.042 1.00 97.56 82 VAL A CA 1
ATOM 612 C C . VAL A 1 82 ? 3.584 -6.505 -7.891 1.00 97.56 82 VAL A C 1
ATOM 614 O O . VAL A 1 82 ? 2.849 -6.513 -6.904 1.00 97.56 82 VAL A O 1
ATOM 617 N N . LEU A 1 83 ? 4.588 -5.634 -8.015 1.00 96.81 83 LEU A N 1
ATOM 618 C CA . LEU A 1 83 ? 4.889 -4.643 -6.981 1.00 96.81 83 LEU A CA 1
ATOM 619 C C . LEU A 1 83 ? 3.717 -3.686 -6.757 1.00 96.81 83 LEU A C 1
ATOM 621 O O . LEU A 1 83 ? 3.377 -3.412 -5.607 1.00 96.81 83 LEU A O 1
ATOM 625 N N . PHE A 1 84 ? 3.067 -3.221 -7.829 1.00 97.50 84 PHE A N 1
ATOM 626 C CA . PHE A 1 84 ? 1.918 -2.326 -7.726 1.00 97.50 84 PHE A CA 1
ATOM 627 C C . PHE A 1 84 ? 0.791 -2.971 -6.921 1.00 97.50 84 PHE A C 1
ATOM 629 O O . PHE A 1 84 ? 0.275 -2.364 -5.980 1.00 97.50 84 PHE A O 1
ATOM 636 N N . LEU A 1 85 ? 0.449 -4.221 -7.242 1.00 97.56 85 LEU A N 1
ATOM 637 C CA . LEU A 1 85 ? -0.575 -4.972 -6.526 1.00 97.56 85 LEU A CA 1
ATOM 638 C C . LEU A 1 85 ? -0.193 -5.162 -5.052 1.00 97.56 85 LEU A C 1
ATOM 640 O O . LEU A 1 85 ? -0.980 -4.837 -4.164 1.00 97.56 85 LEU A O 1
ATOM 644 N N . LEU A 1 86 ? 1.019 -5.654 -4.781 1.00 97.69 86 LEU A N 1
ATOM 645 C CA . LEU A 1 86 ? 1.451 -5.972 -3.421 1.00 97.69 86 LEU A CA 1
ATOM 646 C C . LEU A 1 86 ? 1.442 -4.735 -2.521 1.00 97.69 86 LEU A C 1
ATOM 648 O O . LEU A 1 86 ? 0.885 -4.782 -1.427 1.00 97.69 86 LEU A O 1
ATO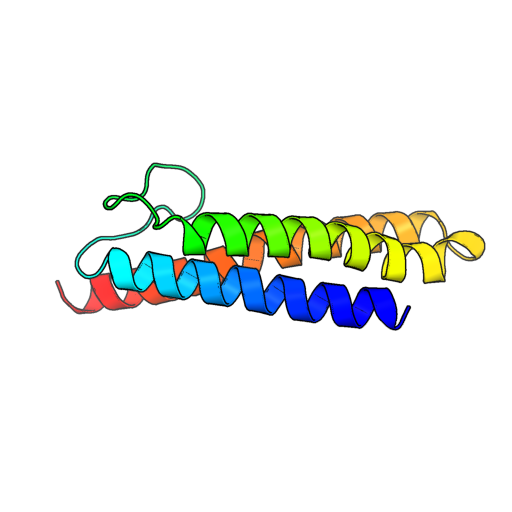M 652 N N . VAL A 1 87 ? 2.002 -3.620 -2.988 1.00 97.69 87 VAL A N 1
ATOM 653 C CA . VAL A 1 87 ? 2.133 -2.385 -2.202 1.00 97.69 87 VAL A CA 1
ATOM 654 C C . VAL A 1 87 ? 0.774 -1.765 -1.872 1.00 97.69 87 VAL A C 1
ATOM 656 O O . VAL A 1 87 ? 0.588 -1.265 -0.764 1.00 97.69 87 VAL A O 1
ATOM 659 N N . ASN A 1 88 ? -0.188 -1.830 -2.794 1.00 96.75 88 ASN A N 1
ATOM 660 C CA . ASN A 1 88 ? -1.508 -1.230 -2.592 1.00 96.75 88 ASN A CA 1
ATOM 661 C C . ASN A 1 88 ? -2.462 -2.134 -1.792 1.00 96.75 88 ASN A C 1
ATOM 663 O O . ASN A 1 88 ? -3.347 -1.637 -1.094 1.00 96.75 88 ASN A O 1
ATOM 667 N N . VAL A 1 89 ? -2.300 -3.458 -1.879 1.00 95.62 89 VAL A N 1
ATOM 668 C CA . VAL A 1 89 ? -3.260 -4.422 -1.318 1.00 95.62 89 VAL A CA 1
ATOM 669 C C . VAL A 1 89 ? -2.786 -5.001 0.015 1.00 95.62 89 VAL A C 1
ATOM 671 O O . VAL A 1 89 ? -3.534 -5.000 0.996 1.00 95.62 89 VAL A O 1
ATOM 674 N N . VAL A 1 90 ? -1.541 -5.482 0.082 1.00 97.12 90 VAL A N 1
ATOM 675 C CA . VAL A 1 90 ? -1.049 -6.273 1.222 1.00 97.12 90 VAL A CA 1
ATOM 676 C C . VAL A 1 90 ? -1.052 -5.494 2.539 1.00 97.12 90 VAL A C 1
ATOM 678 O O . VAL A 1 90 ? -1.539 -6.056 3.521 1.00 97.12 90 VAL A O 1
ATOM 681 N N . PRO A 1 91 ? -0.592 -4.227 2.618 1.00 96.88 91 PRO A N 1
ATOM 682 C CA . PRO A 1 91 ? -0.576 -3.500 3.888 1.00 96.88 91 PRO A CA 1
ATOM 683 C C . PRO A 1 91 ? -1.964 -3.381 4.524 1.00 96.88 91 PRO A C 1
ATOM 685 O O . PRO A 1 91 ? -2.145 -3.671 5.708 1.00 96.88 91 PRO A O 1
ATOM 688 N N . SER A 1 92 ? -2.959 -3.006 3.719 1.00 95.00 92 SER A N 1
ATOM 689 C CA . SER A 1 92 ? -4.340 -2.843 4.170 1.00 95.00 92 SER A CA 1
ATOM 690 C C . SER A 1 92 ? -4.955 -4.181 4.578 1.00 95.00 92 SER A C 1
ATOM 692 O O . SER A 1 92 ? -5.566 -4.266 5.643 1.00 95.00 92 SER A O 1
ATOM 694 N N . LEU A 1 93 ? -4.741 -5.244 3.792 1.00 96.25 93 LEU A N 1
ATOM 695 C CA . LEU A 1 93 ? -5.219 -6.587 4.133 1.00 96.25 93 LEU A CA 1
ATOM 696 C C . LEU A 1 93 ? -4.595 -7.116 5.423 1.00 96.25 93 LEU A C 1
ATOM 698 O O . LEU A 1 93 ? -5.313 -7.633 6.277 1.00 96.25 93 LEU A O 1
ATOM 702 N N . ALA A 1 94 ? -3.280 -6.970 5.588 1.00 97.25 94 ALA A N 1
ATOM 703 C CA . ALA A 1 94 ? -2.565 -7.453 6.762 1.00 97.25 94 ALA A CA 1
ATOM 704 C C . ALA A 1 94 ? -3.074 -6.775 8.042 1.00 97.25 94 ALA A C 1
ATOM 706 O O . ALA A 1 94 ? -3.374 -7.449 9.031 1.00 97.25 94 ALA A O 1
ATOM 707 N N . VAL A 1 95 ? -3.233 -5.448 8.011 1.00 97.38 95 VAL A N 1
ATOM 708 C CA . VAL A 1 95 ? -3.752 -4.688 9.154 1.00 97.38 95 VAL A CA 1
ATOM 709 C C . VAL A 1 95 ? -5.210 -5.044 9.441 1.00 97.38 95 VAL A C 1
ATOM 711 O O . VAL A 1 95 ? -5.552 -5.288 10.598 1.00 97.38 95 VAL A O 1
ATOM 714 N N . THR A 1 96 ? -6.059 -5.134 8.416 1.00 96.25 96 THR A N 1
ATOM 715 C CA . THR A 1 96 ? -7.465 -5.529 8.577 1.00 96.25 96 THR A CA 1
ATOM 716 C C . THR A 1 96 ? -7.604 -6.939 9.147 1.00 96.25 96 THR A C 1
ATOM 718 O O . THR A 1 96 ? -8.371 -7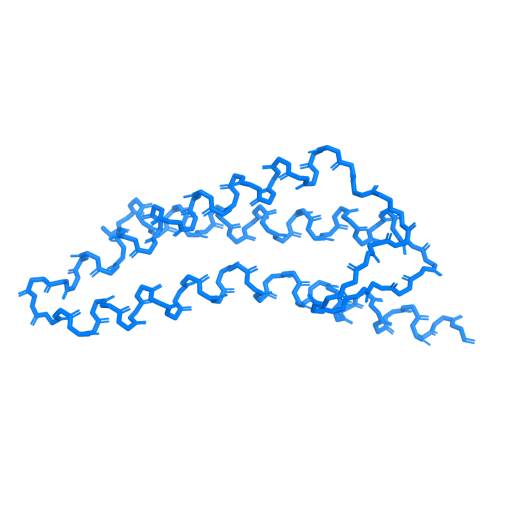.148 10.085 1.00 96.25 96 THR A O 1
ATOM 721 N N . ALA A 1 97 ? -6.842 -7.908 8.637 1.00 96.75 97 ALA A N 1
ATOM 722 C CA . ALA A 1 97 ? -6.865 -9.279 9.131 1.00 96.75 97 ALA A CA 1
ATOM 723 C C . ALA A 1 97 ? -6.433 -9.347 10.603 1.00 96.75 97 ALA A C 1
ATOM 725 O O . ALA A 1 97 ? -7.101 -9.986 11.417 1.00 96.75 97 ALA A O 1
ATOM 726 N N . LEU A 1 98 ? -5.354 -8.646 10.968 1.00 97.31 98 LEU A N 1
ATOM 727 C CA . LEU A 1 98 ? -4.884 -8.583 12.350 1.00 97.31 98 LEU A CA 1
ATOM 728 C C . LEU A 1 98 ? -5.910 -7.921 13.279 1.00 97.31 98 LEU A C 1
ATOM 730 O O . LEU A 1 98 ? -6.138 -8.413 14.383 1.00 97.31 98 LEU A O 1
ATOM 734 N N . HIS A 1 99 ? -6.538 -6.829 12.836 1.00 96.38 99 HIS A N 1
ATOM 735 C CA . HIS A 1 99 ? -7.603 -6.146 13.575 1.00 96.38 99 HIS A CA 1
ATOM 736 C C . HIS A 1 99 ? -8.798 -7.073 13.810 1.00 96.38 99 HIS A C 1
ATOM 738 O O . HIS A 1 99 ? -9.166 -7.328 14.952 1.00 96.38 99 HIS A O 1
ATOM 744 N N . ASN A 1 100 ? -9.337 -7.670 12.747 1.00 96.31 100 ASN A N 1
ATOM 745 C CA . ASN A 1 100 ? -10.511 -8.537 12.832 1.00 96.31 100 ASN A CA 1
ATOM 746 C C . ASN A 1 100 ? -10.267 -9.782 13.694 1.00 96.31 100 ASN A C 1
ATOM 748 O O . ASN A 1 100 ? -11.169 -10.198 14.418 1.00 96.31 100 ASN A O 1
ATOM 752 N N . ARG A 1 101 ? -9.055 -10.358 13.666 1.00 96.00 101 ARG A N 1
ATOM 753 C CA . ARG A 1 101 ? -8.675 -11.462 14.566 1.00 96.00 101 ARG A CA 1
ATOM 754 C C . ARG A 1 101 ? -8.714 -11.052 16.038 1.00 96.00 101 ARG A C 1
ATOM 756 O O . ARG A 1 101 ? -9.108 -11.856 16.873 1.00 96.00 101 ARG A O 1
ATOM 763 N N . ARG A 1 102 ? -8.316 -9.819 16.361 1.00 94.69 102 ARG A N 1
ATOM 764 C CA . ARG A 1 102 ? -8.368 -9.296 17.735 1.00 94.69 102 ARG A CA 1
ATOM 765 C C . ARG A 1 102 ? -9.797 -9.030 18.186 1.00 94.69 102 ARG A C 1
ATOM 767 O O . ARG A 1 102 ? -10.117 -9.347 19.321 1.00 94.69 102 ARG A O 1
ATOM 774 N N . GLU A 1 103 ? -10.642 -8.491 17.311 1.00 92.81 103 GLU A N 1
ATOM 775 C CA . GLU A 1 103 ? -12.059 -8.279 17.635 1.00 92.81 103 GLU A CA 1
ATOM 776 C C . GLU A 1 103 ? -12.807 -9.612 17.805 1.00 92.81 103 GLU A C 1
ATOM 778 O O . GLU A 1 103 ? -13.632 -9.741 18.700 1.00 92.81 103 GLU A O 1
ATOM 783 N N . LEU A 1 104 ? -12.467 -10.635 17.011 1.00 91.94 104 LEU A N 1
ATOM 784 C CA . LEU A 1 104 ? -12.970 -12.003 17.185 1.00 91.94 104 LEU A CA 1
ATOM 785 C C . LEU A 1 104 ? -12.618 -12.609 18.547 1.00 91.94 104 LEU A C 1
ATOM 787 O O . LEU A 1 104 ? -13.433 -13.320 19.108 1.00 91.94 104 LEU A O 1
ATOM 791 N N . ALA A 1 105 ? -11.416 -12.352 19.061 1.00 92.69 105 ALA A N 1
ATOM 792 C CA . ALA A 1 105 ? -10.961 -12.914 20.332 1.00 92.69 105 ALA A CA 1
ATOM 793 C C . ALA A 1 105 ? -11.558 -12.217 21.572 1.00 92.69 105 ALA A C 1
ATOM 795 O O . ALA A 1 105 ? -11.292 -12.652 22.689 1.00 92.69 105 ALA A O 1
ATOM 796 N N . ARG A 1 106 ? -12.287 -11.107 21.394 1.00 88.06 106 ARG A N 1
ATOM 797 C CA . ARG A 1 106 ? -12.869 -10.313 22.490 1.00 88.06 106 ARG A CA 1
ATOM 798 C C . ARG 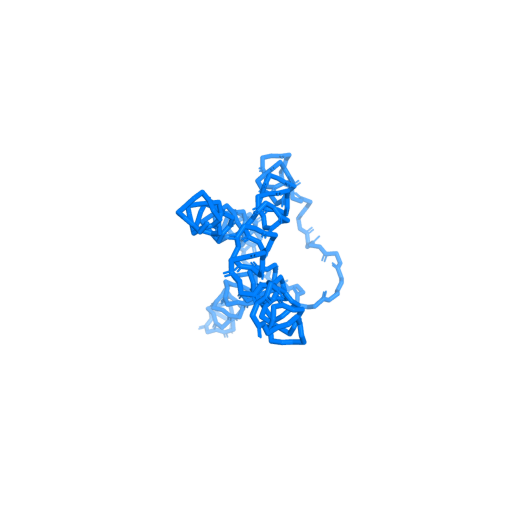A 1 106 ? -14.371 -10.508 22.687 1.00 88.06 106 ARG A C 1
ATOM 800 O O . ARG A 1 106 ? -14.860 -10.116 23.742 1.00 88.06 106 ARG A O 1
ATOM 807 N N . GLY A 1 107 ? -15.080 -11.001 21.672 1.00 77.81 107 GLY A N 1
ATOM 808 C CA . GLY A 1 107 ? -16.513 -11.308 21.739 1.00 77.81 107 GLY A CA 1
ATOM 809 C C . GLY A 1 107 ? -16.732 -12.767 22.083 1.00 77.81 107 GLY A C 1
ATOM 810 O O . GLY A 1 107 ? -17.693 -13.032 22.831 1.00 77.81 107 GLY A O 1
#